Protein AF-A0A497K6N7-F1 (afdb_monomer_lite)

Radius of gyration: 18.43 Å; chains: 1; bounding box: 53×20×53 Å

Foldseek 3Di:
DPDPPVCPCVLVCVLVVLVVVLVVLQVVCCVPVVDRDDPVCCPPPPDSNVVNVVSVVVNVVSVVVVVVVVVVVVVVVVVVD

Structure (mmCIF, N/CA/C/O backbone):
data_AF-A0A497K6N7-F1
#
_entry.id   AF-A0A497K6N7-F1
#
loop_
_atom_site.group_PDB
_atom_site.id
_atom_site.type_symbol
_atom_site.label_atom_id
_atom_site.label_alt_id
_atom_site.label_comp_id
_atom_site.label_asym_id
_atom_site.label_entity_id
_atom_site.label_seq_id
_atom_site.pdbx_PDB_ins_code
_atom_site.Cartn_x
_atom_site.Cartn_y
_atom_site.Cartn_z
_atom_site.occupancy
_atom_site.B_iso_or_equiv
_atom_site.auth_seq_id
_atom_site.auth_comp_id
_atom_site.auth_asym_id
_atom_site.auth_atom_id
_atom_site.pdbx_PDB_model_num
ATOM 1 N N . MET A 1 1 ? -38.939 11.118 3.882 1.00 42.84 1 MET A N 1
ATOM 2 C CA . MET A 1 1 ? -37.952 10.549 2.938 1.00 42.84 1 MET A CA 1
ATOM 3 C C . MET A 1 1 ? -36.773 10.040 3.749 1.00 42.84 1 MET A C 1
ATOM 5 O O . MET A 1 1 ? -36.133 10.844 4.412 1.00 42.84 1 MET A O 1
ATOM 9 N N . ASN A 1 2 ? -36.534 8.727 3.776 1.00 57.41 2 ASN A N 1
ATOM 10 C CA . ASN A 1 2 ? -35.337 8.171 4.413 1.00 57.41 2 ASN A CA 1
ATOM 11 C C . ASN A 1 2 ? -34.128 8.603 3.571 1.00 57.41 2 ASN A C 1
ATOM 13 O O . ASN A 1 2 ? -34.006 8.182 2.422 1.00 57.41 2 ASN A O 1
ATOM 17 N N . GLY A 1 3 ? -33.289 9.494 4.101 1.00 64.56 3 GLY A N 1
ATOM 18 C CA . GLY A 1 3 ? -32.068 9.919 3.424 1.00 64.56 3 GLY A CA 1
ATOM 19 C C . GLY A 1 3 ? -31.142 8.719 3.255 1.00 64.56 3 GLY A C 1
ATOM 20 O O . GLY A 1 3 ? -30.805 8.051 4.231 1.00 64.56 3 GLY A O 1
ATOM 21 N N . TYR A 1 4 ? -30.751 8.412 2.020 1.00 71.19 4 TYR A N 1
ATOM 22 C CA . TYR A 1 4 ? -29.656 7.478 1.792 1.00 71.19 4 TYR A CA 1
ATOM 23 C C . TYR A 1 4 ? -28.406 8.063 2.458 1.00 71.19 4 TYR A C 1
ATOM 25 O O . TYR A 1 4 ? -27.933 9.121 2.059 1.00 71.19 4 TYR A O 1
ATOM 33 N N . GLU A 1 5 ? -27.881 7.386 3.479 1.00 72.56 5 GLU A N 1
ATOM 34 C CA . GLU A 1 5 ? -26.606 7.726 4.116 1.00 72.56 5 GLU A CA 1
ATOM 35 C C . GLU A 1 5 ? -25.493 6.853 3.503 1.00 72.56 5 GLU A C 1
ATOM 37 O O . GLU A 1 5 ? -25.156 5.798 4.057 1.00 72.56 5 GLU A O 1
ATOM 42 N N . PRO A 1 6 ? -24.895 7.235 2.355 1.00 67.19 6 PRO A N 1
ATOM 43 C CA . PRO A 1 6 ? -23.911 6.402 1.653 1.00 67.19 6 PRO A CA 1
ATOM 44 C C . PRO A 1 6 ? -22.6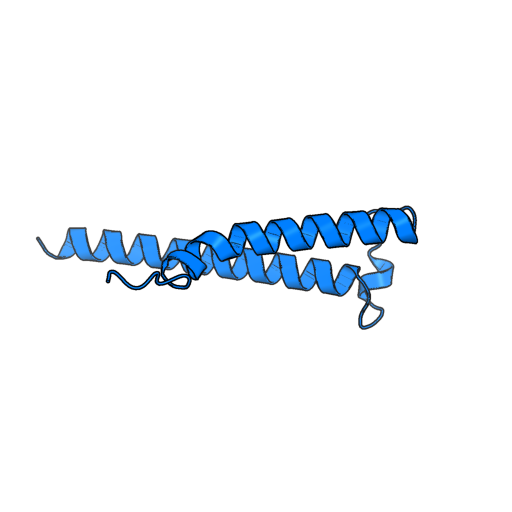69 6.104 2.507 1.00 67.19 6 PRO A C 1
ATOM 46 O O . PRO A 1 6 ? -22.000 5.085 2.329 1.00 67.19 6 PRO A O 1
ATOM 49 N N . LEU A 1 7 ? -22.384 6.963 3.488 1.00 71.31 7 LEU A N 1
ATOM 50 C CA . LEU A 1 7 ? -21.209 6.875 4.349 1.00 71.31 7 LEU A CA 1
ATOM 51 C C . LEU A 1 7 ? -21.378 5.913 5.533 1.00 71.31 7 LEU A C 1
ATOM 53 O O . LEU A 1 7 ? -20.378 5.504 6.127 1.00 71.31 7 LEU A O 1
ATOM 57 N N . LYS A 1 8 ? -22.606 5.479 5.854 1.00 69.69 8 LYS A N 1
ATOM 58 C CA . LYS A 1 8 ? -22.892 4.649 7.041 1.00 69.69 8 LYS A CA 1
ATOM 59 C C . LYS A 1 8 ? -22.120 3.326 7.051 1.00 69.69 8 LYS A C 1
ATOM 61 O O . LYS A 1 8 ? -21.738 2.829 8.105 1.00 69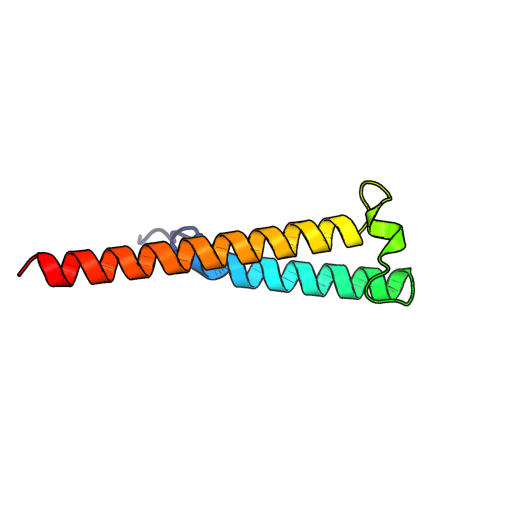.69 8 LYS A O 1
ATOM 66 N N . ASN A 1 9 ? -21.822 2.791 5.866 1.00 75.19 9 ASN A N 1
ATOM 67 C CA . ASN A 1 9 ? -21.097 1.531 5.684 1.00 75.19 9 ASN A CA 1
ATOM 68 C C . ASN A 1 9 ? -19.683 1.707 5.105 1.00 75.19 9 ASN A C 1
ATOM 70 O O . ASN A 1 9 ? -19.042 0.716 4.748 1.00 75.19 9 ASN A O 1
ATOM 74 N N . PHE A 1 10 ? -19.173 2.939 5.016 1.00 77.56 10 PHE A N 1
ATOM 75 C CA . PHE A 1 10 ? -17.896 3.231 4.355 1.00 77.56 10 PHE A CA 1
ATOM 76 C C . PHE A 1 10 ? -16.723 2.474 4.994 1.00 77.56 10 PHE A C 1
ATOM 78 O O . PHE A 1 10 ? -15.944 1.825 4.301 1.00 77.56 10 PHE A O 1
ATOM 85 N N . LYS A 1 11 ? -16.670 2.431 6.332 1.00 76.75 11 LYS A N 1
ATOM 86 C CA . LYS A 1 11 ? -15.620 1.724 7.091 1.00 76.75 11 LYS A CA 1
ATOM 87 C C . LYS A 1 11 ? -15.556 0.223 6.796 1.00 76.75 11 LYS A C 1
ATOM 89 O O . LYS A 1 11 ? -14.478 -0.353 6.856 1.00 76.75 11 LYS A O 1
ATOM 94 N N . ARG A 1 12 ? -16.697 -0.403 6.486 1.00 79.06 12 ARG A N 1
ATOM 95 C CA . ARG A 1 12 ? -16.793 -1.836 6.165 1.00 79.06 12 ARG A CA 1
ATOM 96 C C . ARG A 1 12 ? -16.433 -2.127 4.704 1.00 79.06 12 ARG A C 1
ATOM 98 O O . ARG A 1 12 ? -15.985 -3.225 4.403 1.00 79.06 12 ARG A O 1
ATOM 105 N N . ARG A 1 13 ? -16.610 -1.147 3.812 1.00 84.19 13 ARG A N 1
ATOM 106 C CA . ARG A 1 13 ? -16.277 -1.242 2.380 1.00 84.19 13 ARG A CA 1
ATOM 107 C C . ARG A 1 13 ? -14.823 -0.869 2.080 1.00 84.19 13 ARG A C 1
ATOM 109 O O . ARG A 1 13 ? -14.276 -1.354 1.099 1.00 84.19 13 ARG A O 1
ATOM 116 N N . LEU A 1 14 ? -14.195 -0.057 2.933 1.00 85.69 14 LEU A N 1
ATOM 117 C CA . LEU A 1 14 ? -12.799 0.370 2.815 1.00 85.69 14 LEU A CA 1
ATOM 118 C C . LEU A 1 14 ? -11.800 -0.766 2.493 1.00 85.69 14 LEU A C 1
ATOM 120 O O . LEU A 1 14 ? -11.039 -0.595 1.546 1.00 85.69 14 LEU A O 1
ATOM 124 N N . PRO A 1 15 ? -11.788 -1.925 3.190 1.00 84.75 15 PRO A N 1
ATOM 125 C CA . PRO A 1 15 ? -10.832 -2.992 2.878 1.00 84.75 15 PRO A CA 1
ATOM 126 C C . PRO A 1 15 ? -11.031 -3.584 1.479 1.00 84.75 15 PRO A C 1
ATOM 128 O O . PRO A 1 15 ? -10.053 -3.920 0.824 1.00 84.75 15 PRO A O 1
ATOM 131 N N . VAL A 1 16 ? -12.276 -3.667 0.995 1.00 88.44 16 VAL A N 1
ATOM 132 C CA . VAL A 1 16 ? -12.577 -4.168 -0.357 1.00 88.44 16 VAL A CA 1
ATOM 133 C C . VAL A 1 16 ? -11.993 -3.228 -1.409 1.00 88.44 16 VAL A C 1
ATOM 135 O O . VAL A 1 16 ? -11.342 -3.682 -2.343 1.00 88.44 16 VAL A O 1
ATOM 138 N N . TRP A 1 17 ? -12.166 -1.918 -1.220 1.00 89.31 17 TRP A N 1
ATOM 139 C CA . TRP A 1 17 ? -11.582 -0.909 -2.104 1.00 89.31 17 TRP A CA 1
ATOM 140 C C . TRP A 1 17 ? -10.053 -0.903 -2.058 1.00 89.31 17 TRP A C 1
ATOM 142 O O . TRP A 1 17 ? -9.426 -0.818 -3.106 1.00 89.31 17 TRP A O 1
ATOM 152 N N . LEU A 1 18 ? -9.450 -1.037 -0.872 1.00 88.38 18 LEU A N 1
ATOM 153 C CA . LEU A 1 18 ? -7.992 -1.096 -0.730 1.00 88.38 18 LEU A CA 1
ATOM 154 C C . LEU A 1 18 ? -7.398 -2.321 -1.434 1.00 88.38 18 LEU A C 1
ATOM 156 O O . LEU A 1 18 ? -6.424 -2.183 -2.164 1.00 88.38 18 LEU A O 1
ATOM 160 N N . ILE A 1 19 ? -7.999 -3.500 -1.261 1.00 89.50 19 ILE A N 1
ATOM 161 C CA . ILE A 1 19 ? -7.560 -4.721 -1.951 1.00 89.50 19 ILE A CA 1
ATOM 162 C C . ILE A 1 19 ? -7.745 -4.573 -3.465 1.00 89.50 19 ILE A C 1
ATOM 164 O O . ILE A 1 19 ? -6.838 -4.905 -4.222 1.00 89.50 19 ILE A O 1
ATOM 168 N N . GLY A 1 20 ? -8.883 -4.032 -3.910 1.00 92.75 20 GLY A N 1
ATOM 169 C CA . GLY A 1 20 ? -9.134 -3.770 -5.327 1.00 92.75 20 GLY A CA 1
ATOM 170 C C . GLY A 1 20 ? -8.103 -2.825 -5.944 1.00 92.75 20 GLY A C 1
ATOM 171 O O . GLY A 1 20 ? -7.597 -3.107 -7.026 1.00 92.75 20 GLY A O 1
ATOM 172 N N . LEU A 1 21 ? -7.737 -1.750 -5.238 1.00 90.75 21 LEU A N 1
ATOM 173 C CA . LEU A 1 21 ? -6.681 -0.832 -5.671 1.00 90.75 21 LEU A CA 1
ATOM 174 C C . LEU A 1 21 ? -5.324 -1.532 -5.777 1.00 90.75 21 LEU A C 1
ATOM 176 O O . LEU A 1 21 ? -4.656 -1.355 -6.784 1.00 90.75 21 LEU A O 1
ATOM 180 N N . ILE A 1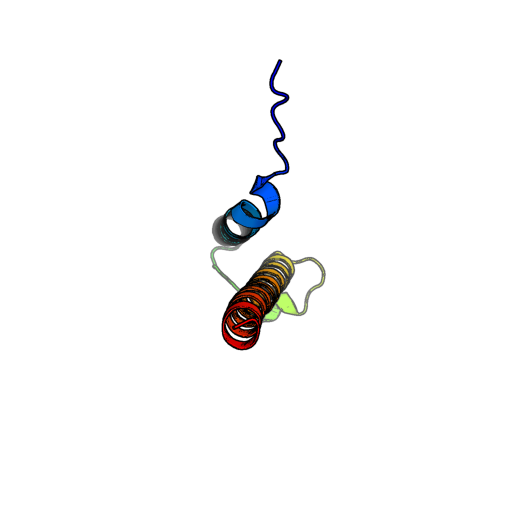 22 ? -4.949 -2.370 -4.804 1.00 90.38 22 ILE A N 1
ATOM 181 C CA . ILE A 1 22 ? -3.697 -3.146 -4.869 1.00 90.38 22 ILE A CA 1
ATOM 182 C C . ILE A 1 22 ? -3.672 -4.026 -6.123 1.00 90.38 22 ILE A C 1
ATOM 184 O O . ILE A 1 22 ? -2.685 -4.023 -6.851 1.00 90.38 22 ILE A O 1
ATOM 188 N N . VAL A 1 23 ? -4.759 -4.755 -6.393 1.00 91.81 23 VAL A N 1
ATOM 189 C CA . VAL A 1 23 ? -4.855 -5.636 -7.567 1.00 91.81 23 VAL A CA 1
ATOM 190 C C . VAL A 1 23 ? -4.782 -4.837 -8.866 1.00 91.81 23 VAL A C 1
ATOM 192 O O . VAL A 1 23 ? -4.056 -5.227 -9.773 1.00 91.81 23 VAL A O 1
ATOM 195 N N . LEU A 1 24 ? -5.491 -3.709 -8.958 1.00 92.50 24 LEU A N 1
ATOM 196 C CA . LEU A 1 24 ? -5.454 -2.848 -10.141 1.00 92.50 24 LEU A CA 1
ATOM 197 C C . LEU A 1 24 ? -4.056 -2.279 -10.388 1.00 92.50 24 LEU A C 1
ATOM 199 O O . LEU A 1 24 ? -3.586 -2.328 -11.518 1.00 92.50 24 LEU A O 1
ATOM 203 N N . THR A 1 25 ? -3.381 -1.791 -9.345 1.00 89.56 25 THR A N 1
ATOM 204 C CA . THR A 1 25 ? -2.009 -1.277 -9.456 1.00 89.56 25 THR A CA 1
ATOM 205 C C . THR A 1 25 ? -1.029 -2.376 -9.862 1.00 89.56 25 THR A C 1
ATOM 207 O O . THR A 1 25 ? -0.165 -2.133 -10.692 1.00 89.56 25 THR A O 1
ATOM 210 N N . LEU A 1 26 ? -1.192 -3.597 -9.345 1.00 89.00 26 LEU A N 1
ATOM 211 C CA . LEU A 1 26 ? -0.379 -4.750 -9.742 1.00 89.00 26 LEU A CA 1
ATOM 212 C C . LEU A 1 26 ? -0.590 -5.148 -11.207 1.00 89.00 26 LEU A C 1
ATOM 214 O O . LEU A 1 26 ? 0.371 -5.473 -11.894 1.00 89.00 26 LEU A O 1
ATOM 218 N N . ILE A 1 27 ? -1.837 -5.138 -11.685 1.00 92.56 27 ILE A N 1
ATOM 219 C CA . ILE A 1 27 ? -2.147 -5.437 -13.090 1.00 92.56 27 ILE A CA 1
ATOM 220 C C . ILE A 1 27 ? -1.559 -4.361 -14.002 1.00 92.56 27 ILE A C 1
ATOM 222 O O . ILE A 1 27 ? -0.970 -4.690 -15.025 1.00 92.56 27 ILE A O 1
ATOM 226 N N . ASP A 1 28 ? -1.716 -3.090 -13.639 1.00 89.62 28 ASP A N 1
ATOM 227 C CA . ASP A 1 28 ? -1.175 -1.964 -14.399 1.00 89.62 28 ASP A CA 1
ATOM 228 C C . ASP A 1 28 ? 0.358 -2.043 -14.509 1.00 89.62 28 ASP A C 1
ATOM 230 O O . ASP A 1 28 ? 0.902 -1.917 -15.605 1.00 89.62 28 ASP A O 1
ATOM 234 N N . GLU A 1 29 ? 1.039 -2.370 -13.408 1.00 88.56 29 GLU A N 1
ATOM 235 C CA . GLU A 1 29 ? 2.488 -2.602 -13.382 1.00 88.56 29 GLU A CA 1
ATOM 236 C C . GLU A 1 29 ? 2.896 -3.800 -14.251 1.00 88.56 29 GLU A C 1
ATOM 238 O O . GLU A 1 29 ? 3.801 -3.701 -15.079 1.00 88.56 29 GLU A O 1
ATOM 243 N N . TYR A 1 30 ? 2.166 -4.914 -14.148 1.00 90.75 30 TYR A N 1
ATOM 244 C CA . TYR A 1 30 ? 2.421 -6.102 -14.959 1.00 90.75 30 TYR A CA 1
ATOM 245 C C . TYR A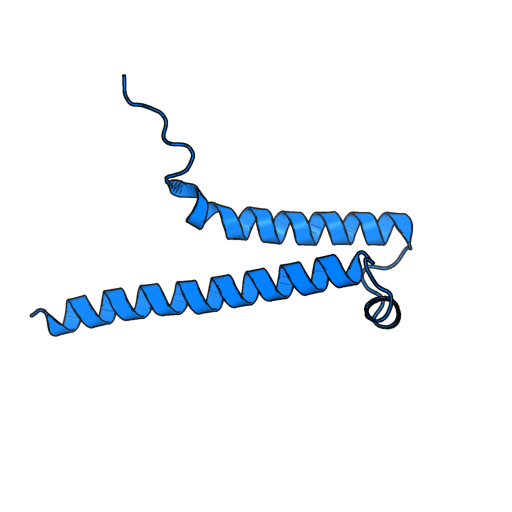 1 30 ? 2.268 -5.830 -16.460 1.00 90.75 30 TYR A C 1
ATOM 247 O O . TYR A 1 30 ? 3.059 -6.328 -17.260 1.00 90.75 30 TYR A O 1
ATOM 255 N N . VAL A 1 31 ? 1.279 -5.025 -16.854 1.00 93.19 31 VAL A N 1
ATOM 256 C CA . VAL A 1 31 ? 1.054 -4.649 -18.257 1.00 93.19 31 VAL A CA 1
ATOM 257 C C . VAL A 1 31 ? 2.125 -3.675 -18.761 1.00 93.19 31 VAL A C 1
ATOM 259 O O . VAL A 1 31 ? 2.523 -3.771 -19.921 1.00 93.19 31 VAL A O 1
ATOM 262 N N . LYS A 1 32 ? 2.600 -2.749 -17.918 1.00 86.56 32 LYS A N 1
ATOM 263 C CA . LYS A 1 32 ? 3.603 -1.736 -18.288 1.00 86.56 32 LYS A CA 1
ATOM 264 C C . LYS A 1 32 ? 5.026 -2.282 -18.325 1.00 86.56 32 LYS A C 1
ATOM 266 O O . LYS A 1 32 ? 5.746 -2.028 -19.287 1.00 86.56 32 LYS A O 1
ATOM 271 N N . GLU A 1 33 ? 5.433 -2.996 -17.282 1.00 87.00 33 GLU A N 1
ATOM 272 C CA . GLU A 1 33 ? 6.833 -3.378 -17.057 1.00 87.00 33 GLU A CA 1
ATOM 273 C C . GLU A 1 33 ? 7.084 -4.882 -17.269 1.00 87.00 33 GLU A C 1
ATOM 275 O O . GLU A 1 33 ? 8.229 -5.319 -17.392 1.00 87.00 33 GLU A O 1
ATOM 280 N N . GLY A 1 34 ? 6.020 -5.688 -17.378 1.00 88.44 34 GLY A N 1
ATOM 281 C CA . GLY A 1 34 ? 6.098 -7.131 -17.638 1.00 88.44 34 GLY A CA 1
ATOM 282 C C . GLY A 1 34 ? 6.355 -7.984 -16.393 1.00 88.44 34 GLY A C 1
ATOM 283 O O . GLY A 1 34 ? 6.480 -9.207 -16.495 1.00 88.44 34 GLY A O 1
ATOM 284 N N . TYR A 1 35 ? 6.425 -7.370 -15.211 1.00 87.56 35 TYR A N 1
ATOM 285 C CA . TYR A 1 35 ? 6.588 -8.050 -13.929 1.00 87.56 35 TYR A CA 1
ATOM 286 C C . TYR A 1 35 ? 5.625 -7.503 -12.878 1.00 87.56 35 TYR A C 1
ATOM 288 O O . TYR A 1 35 ? 5.145 -6.384 -12.962 1.00 87.56 35 TYR A O 1
ATOM 296 N N . TRP A 1 36 ? 5.333 -8.322 -11.869 1.00 82.12 36 TRP A N 1
ATOM 297 C CA . TRP A 1 36 ? 4.363 -7.972 -10.829 1.00 82.12 36 TRP A CA 1
ATOM 298 C C . TRP A 1 36 ? 4.927 -7.052 -9.745 1.00 82.12 36 TRP A C 1
ATOM 300 O O . TRP A 1 36 ? 4.187 -6.274 -9.155 1.00 82.12 36 TRP A O 1
ATOM 310 N N . PHE A 1 37 ? 6.212 -7.189 -9.419 1.00 84.81 37 PHE A N 1
ATOM 311 C CA . PHE A 1 37 ? 6.866 -6.384 -8.394 1.00 84.81 37 PHE A CA 1
ATOM 312 C C . PHE A 1 37 ? 8.380 -6.514 -8.521 1.00 84.81 37 PHE A C 1
ATOM 314 O O . PHE A 1 37 ? 8.890 -7.642 -8.526 1.00 84.81 37 PHE A O 1
ATOM 321 N N . LYS A 1 38 ? 9.109 -5.395 -8.555 1.00 86.38 38 LYS A N 1
ATOM 322 C CA . LYS A 1 38 ? 10.570 -5.411 -8.568 1.00 86.38 38 LYS A CA 1
ATOM 323 C C . LYS A 1 38 ? 11.147 -4.674 -7.354 1.00 86.38 38 LYS A C 1
ATOM 325 O O . LYS A 1 38 ? 11.074 -3.453 -7.255 1.00 86.38 38 LYS A O 1
ATOM 330 N N . PRO A 1 39 ? 11.791 -5.394 -6.412 1.00 81.38 39 PRO A N 1
ATOM 331 C CA . PRO A 1 39 ? 12.282 -4.803 -5.164 1.00 81.38 39 PRO A CA 1
ATOM 332 C C . PRO A 1 39 ? 13.279 -3.653 -5.346 1.00 81.38 39 PRO A C 1
ATOM 334 O O . PRO A 1 39 ? 13.373 -2.783 -4.484 1.00 81.38 39 PRO A O 1
ATOM 337 N N . SER A 1 40 ? 14.027 -3.632 -6.454 1.00 84.50 40 SER A N 1
ATOM 338 C CA . SER A 1 40 ? 14.963 -2.543 -6.753 1.00 84.50 40 SER A CA 1
ATOM 339 C C . SER A 1 40 ? 14.270 -1.211 -7.048 1.00 84.50 40 SER A C 1
ATOM 341 O O . SER A 1 40 ? 14.880 -0.163 -6.847 1.00 84.50 40 SER A O 1
ATOM 343 N N . ASP A 1 41 ? 13.014 -1.232 -7.497 1.00 81.62 41 ASP A N 1
ATOM 344 C CA . ASP A 1 41 ? 12.253 -0.029 -7.855 1.00 81.62 41 ASP A CA 1
ATOM 345 C C . ASP A 1 41 ? 11.515 0.588 -6.657 1.00 81.62 41 ASP A C 1
ATOM 347 O O . ASP A 1 41 ? 11.091 1.740 -6.715 1.00 81.62 41 ASP A O 1
ATOM 351 N N . VAL A 1 42 ? 11.503 -0.096 -5.507 1.00 82.44 42 VAL A N 1
ATOM 352 C CA . VAL A 1 42 ? 11.050 0.454 -4.212 1.00 82.44 42 VAL A CA 1
ATOM 353 C C . VAL A 1 42 ? 11.940 1.616 -3.747 1.00 82.44 42 VAL A C 1
ATOM 355 O O . VAL A 1 42 ? 11.496 2.522 -3.049 1.00 82.44 42 VAL A O 1
ATOM 358 N N . LEU A 1 43 ? 13.219 1.623 -4.133 1.00 82.56 43 LEU A N 1
ATOM 359 C CA . LEU A 1 43 ? 14.147 2.700 -3.771 1.00 82.56 43 LEU A CA 1
ATOM 360 C C . LEU A 1 43 ? 13.984 3.946 -4.652 1.00 82.56 43 LEU A C 1
ATOM 362 O O . LEU A 1 43 ? 14.534 5.001 -4.329 1.00 82.56 43 LEU A O 1
ATOM 366 N N . LYS A 1 44 ? 13.236 3.845 -5.756 1.00 82.19 44 LYS A N 1
ATOM 367 C CA . LYS A 1 44 ? 12.919 4.986 -6.615 1.00 82.19 44 LYS A CA 1
ATOM 368 C C . LYS A 1 44 ? 11.653 5.662 -6.091 1.00 82.19 44 LYS A C 1
ATOM 370 O O . LYS A 1 44 ? 10.671 4.976 -5.826 1.00 82.19 44 LYS A O 1
ATOM 375 N N . PRO A 1 45 ? 11.629 6.991 -5.929 1.00 77.50 45 PRO A N 1
ATOM 376 C CA . PRO A 1 45 ? 10.445 7.682 -5.433 1.00 77.50 45 PRO A CA 1
ATOM 377 C C . PRO A 1 45 ? 9.275 7.577 -6.425 1.00 77.50 45 PRO A C 1
ATOM 379 O O . PRO A 1 45 ? 9.478 7.632 -7.633 1.00 77.50 45 PRO A O 1
ATOM 382 N N . LEU A 1 46 ? 8.047 7.480 -5.895 1.00 77.50 46 LEU A N 1
ATOM 383 C CA . LEU A 1 46 ? 6.778 7.529 -6.650 1.00 77.50 46 LEU A CA 1
ATOM 384 C C . LEU A 1 46 ? 6.556 6.422 -7.706 1.00 77.50 46 LEU A C 1
ATOM 386 O O . LEU A 1 46 ? 5.722 6.588 -8.592 1.00 77.50 46 LEU A O 1
ATOM 390 N N . THR A 1 47 ? 7.240 5.284 -7.598 1.00 85.94 47 THR A N 1
ATOM 391 C CA . THR A 1 47 ? 6.946 4.084 -8.398 1.00 85.94 47 THR A CA 1
ATOM 392 C C . THR A 1 47 ? 5.664 3.374 -7.953 1.00 85.94 47 THR A C 1
ATOM 394 O O . THR A 1 47 ? 5.178 3.574 -6.830 1.00 85.94 47 THR A O 1
ATOM 397 N N . HIS A 1 48 ? 5.105 2.525 -8.821 1.00 84.00 48 HIS A N 1
ATOM 398 C CA . HIS A 1 48 ? 3.925 1.725 -8.485 1.00 84.00 48 HIS A CA 1
ATOM 399 C C . HIS A 1 48 ? 4.226 0.756 -7.332 1.00 84.00 48 HIS A C 1
ATOM 401 O O . HIS A 1 48 ? 3.345 0.522 -6.501 1.00 84.00 48 HIS A O 1
ATOM 407 N N . GLU A 1 49 ? 5.471 0.291 -7.170 1.00 86.25 49 GLU A N 1
ATOM 408 C CA . GLU A 1 49 ? 5.879 -0.505 -6.009 1.00 86.25 49 GLU A CA 1
ATOM 409 C C . GLU A 1 49 ? 5.701 0.243 -4.688 1.00 86.25 49 GLU A C 1
ATOM 411 O O . GLU A 1 49 ? 5.209 -0.340 -3.720 1.00 86.25 49 GLU A O 1
ATOM 416 N N . ASN A 1 50 ? 6.021 1.538 -4.636 1.00 86.94 50 ASN A N 1
ATOM 4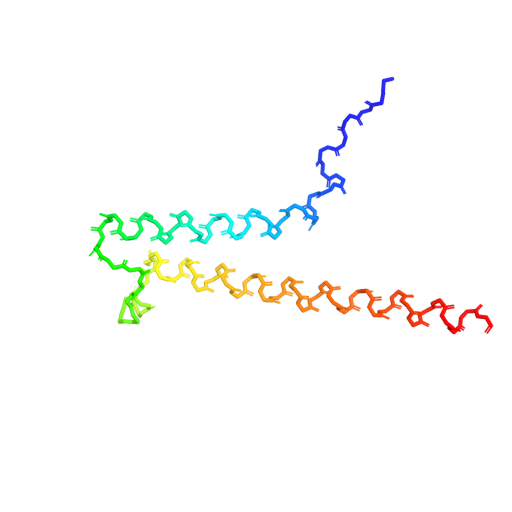17 C CA . ASN A 1 50 ? 5.793 2.337 -3.431 1.00 86.94 50 ASN A CA 1
ATOM 418 C C . ASN A 1 50 ? 4.305 2.461 -3.111 1.00 86.94 50 ASN A C 1
ATOM 420 O O . ASN A 1 50 ? 3.913 2.366 -1.946 1.00 86.94 50 ASN A O 1
ATOM 424 N N . ILE A 1 51 ? 3.469 2.639 -4.138 1.00 87.38 51 ILE A N 1
ATOM 425 C CA . ILE A 1 51 ? 2.011 2.703 -3.984 1.00 87.38 51 ILE A CA 1
ATOM 426 C C . ILE A 1 51 ? 1.496 1.373 -3.423 1.00 87.38 51 ILE A C 1
ATOM 428 O O . ILE A 1 51 ? 0.751 1.371 -2.441 1.00 87.38 51 ILE A O 1
ATOM 432 N N . ILE A 1 52 ? 1.941 0.245 -3.980 1.00 88.38 52 ILE A N 1
ATOM 433 C CA . ILE A 1 52 ? 1.575 -1.099 -3.518 1.00 88.38 52 ILE A CA 1
ATOM 434 C C . ILE A 1 52 ? 1.998 -1.302 -2.057 1.00 88.38 52 ILE A C 1
ATOM 436 O O . ILE A 1 52 ? 1.178 -1.720 -1.237 1.00 88.38 52 ILE A O 1
ATOM 440 N N . VAL A 1 53 ? 3.237 -0.956 -1.696 1.00 88.69 53 VAL A N 1
ATOM 441 C CA . VAL A 1 53 ? 3.748 -1.086 -0.319 1.00 88.69 53 VAL A CA 1
ATOM 442 C C . VAL A 1 53 ? 2.929 -0.239 0.659 1.00 88.69 53 VAL A C 1
ATOM 444 O O . VAL A 1 53 ? 2.510 -0.741 1.706 1.00 88.69 53 VAL A O 1
ATOM 447 N N . ILE A 1 54 ? 2.636 1.019 0.320 1.00 90.00 54 ILE A N 1
ATOM 448 C CA . ILE A 1 54 ? 1.813 1.911 1.152 1.00 90.00 54 ILE A CA 1
ATOM 449 C C . ILE A 1 54 ? 0.402 1.339 1.331 1.00 90.00 54 ILE A C 1
ATOM 451 O O . ILE A 1 54 ? -0.117 1.318 2.452 1.00 90.00 54 ILE A O 1
ATOM 455 N N . LEU A 1 55 ? -0.216 0.840 0.257 1.00 88.44 55 LEU A N 1
ATOM 456 C CA . LEU A 1 55 ? -1.546 0.234 0.313 1.00 88.44 55 LEU A CA 1
ATOM 457 C C . LEU A 1 55 ? -1.559 -1.027 1.188 1.00 88.44 55 LEU A C 1
ATOM 459 O O . LEU A 1 55 ? -2.467 -1.191 2.007 1.00 88.44 55 LEU A O 1
ATOM 463 N N . ILE A 1 56 ? -0.540 -1.884 1.085 1.00 88.44 56 ILE A N 1
ATOM 464 C CA . ILE A 1 56 ? -0.391 -3.074 1.937 1.00 88.44 56 ILE A CA 1
ATOM 465 C C . ILE A 1 56 ? -0.276 -2.669 3.411 1.00 88.44 56 ILE A C 1
ATOM 467 O O . ILE A 1 56 ? -0.994 -3.208 4.259 1.00 88.44 56 ILE A O 1
ATOM 471 N N . ILE A 1 57 ? 0.570 -1.685 3.730 1.00 91.75 57 ILE A N 1
ATOM 472 C CA . ILE A 1 57 ? 0.721 -1.174 5.100 1.00 91.75 57 ILE A CA 1
ATOM 473 C C . ILE A 1 57 ? -0.617 -0.628 5.618 1.00 91.75 57 ILE A C 1
ATOM 475 O O . ILE A 1 57 ? -1.014 -0.938 6.746 1.00 91.75 57 ILE A O 1
ATOM 479 N N . ALA A 1 58 ? -1.353 0.126 4.799 1.00 89.38 58 ALA A N 1
ATOM 480 C CA . ALA A 1 58 ? -2.662 0.659 5.166 1.00 89.38 58 ALA A CA 1
ATOM 481 C C . ALA A 1 58 ? -3.675 -0.455 5.495 1.00 89.38 58 ALA A C 1
ATOM 483 O O . ALA A 1 58 ? -4.394 -0.357 6.497 1.00 89.38 58 ALA A O 1
ATOM 484 N N . VAL A 1 59 ? -3.696 -1.541 4.713 1.00 88.94 59 VAL A N 1
ATOM 485 C CA . VAL A 1 59 ? -4.541 -2.720 4.973 1.00 88.94 59 VAL A CA 1
ATOM 486 C C . VAL A 1 59 ? -4.158 -3.397 6.291 1.00 88.94 59 VAL A C 1
ATOM 488 O O . VAL A 1 59 ? -5.042 -3.705 7.097 1.00 88.94 59 VAL A O 1
ATOM 491 N N . ILE A 1 60 ? -2.862 -3.580 6.561 1.00 90.00 60 ILE A N 1
ATOM 492 C CA . ILE A 1 60 ? -2.372 -4.184 7.811 1.00 90.00 60 ILE A CA 1
ATOM 493 C C . ILE A 1 60 ? -2.791 -3.338 9.019 1.00 90.00 60 ILE A C 1
ATOM 495 O O . ILE A 1 60 ? -3.356 -3.867 9.982 1.00 90.00 60 ILE A O 1
ATOM 499 N N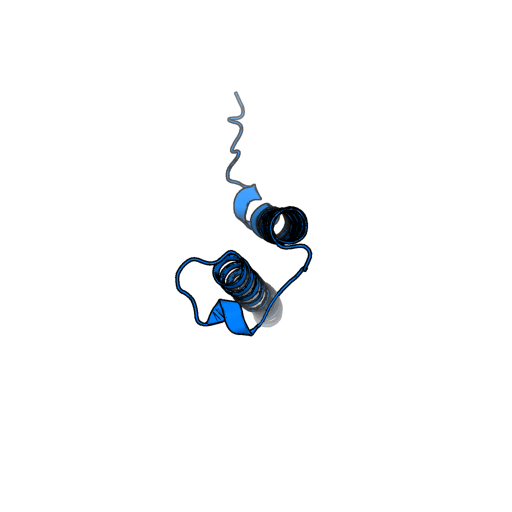 . ILE A 1 61 ? -2.573 -2.020 8.969 1.00 89.44 61 ILE A N 1
ATOM 500 C CA . ILE A 1 61 ? -2.961 -1.097 10.046 1.00 89.44 61 ILE A CA 1
ATOM 501 C C . ILE A 1 61 ? -4.472 -1.162 10.285 1.00 89.44 61 ILE A C 1
ATOM 503 O O . ILE A 1 61 ? -4.912 -1.249 11.439 1.00 89.44 61 ILE A O 1
ATOM 507 N N . TRP A 1 62 ? -5.272 -1.156 9.215 1.00 86.94 62 TRP A N 1
ATOM 508 C CA . TRP A 1 62 ? -6.724 -1.276 9.313 1.00 86.94 62 TRP A CA 1
ATOM 509 C C . TRP A 1 62 ? -7.128 -2.591 9.982 1.00 86.94 62 TRP A C 1
ATOM 511 O O . TRP A 1 62 ? -7.908 -2.570 10.936 1.00 86.94 62 TRP A O 1
ATOM 521 N N . PHE A 1 63 ? -6.550 -3.719 9.563 1.00 86.06 63 PHE A N 1
ATOM 522 C CA . PHE A 1 63 ? -6.861 -5.041 10.109 1.00 86.06 63 PHE A CA 1
ATOM 523 C C . PHE A 1 63 ? -6.510 -5.154 11.599 1.00 86.06 63 PHE A C 1
ATOM 525 O O . PHE A 1 63 ? -7.324 -5.615 12.407 1.00 86.06 63 PHE A O 1
ATOM 532 N N . VAL A 1 64 ? -5.328 -4.669 11.995 1.00 87.25 64 VAL A N 1
ATOM 533 C CA . VAL A 1 64 ? -4.890 -4.646 13.401 1.00 87.25 64 VAL A CA 1
ATOM 534 C C . VAL A 1 64 ? -5.816 -3.768 14.245 1.00 87.25 64 VAL A C 1
ATOM 536 O O . VAL A 1 64 ? -6.240 -4.172 15.333 1.00 87.25 64 VAL A O 1
ATOM 539 N N . ARG A 1 65 ? -6.170 -2.574 13.756 1.00 82.56 65 ARG A N 1
ATOM 540 C CA . ARG A 1 65 ? -7.054 -1.643 14.475 1.00 82.56 65 ARG A CA 1
ATOM 541 C C . ARG A 1 65 ? -8.485 -2.174 14.570 1.00 82.56 65 ARG A C 1
ATOM 543 O O . ARG A 1 65 ? -9.102 -2.054 15.628 1.00 82.56 65 ARG A O 1
ATOM 550 N N . PHE A 1 66 ? -8.983 -2.810 13.513 1.00 79.50 66 PHE A N 1
ATOM 551 C CA . PHE A 1 66 ? -10.298 -3.446 13.487 1.00 79.50 66 PHE A CA 1
ATOM 552 C C . PHE A 1 66 ? -10.386 -4.582 14.515 1.00 79.50 66 PHE A C 1
ATOM 554 O O . PHE A 1 66 ? -11.278 -4.562 15.365 1.00 79.50 66 PHE A O 1
ATOM 561 N N . ARG A 1 67 ? -9.401 -5.496 14.544 1.00 75.12 67 ARG A N 1
ATOM 562 C CA . ARG A 1 67 ? -9.324 -6.577 15.551 1.00 75.12 67 ARG A CA 1
ATOM 563 C C . ARG A 1 67 ? -9.320 -6.058 16.989 1.00 75.12 67 ARG A C 1
ATOM 565 O O . ARG A 1 67 ? -9.944 -6.668 17.858 1.00 75.12 67 ARG A O 1
ATOM 572 N N . ARG A 1 68 ? -8.633 -4.942 17.260 1.00 73.88 68 ARG A N 1
ATOM 573 C CA . ARG A 1 68 ? -8.589 -4.331 18.602 1.00 73.88 68 ARG A CA 1
ATOM 574 C C . ARG A 1 68 ? -9.952 -3.807 19.054 1.00 73.88 68 ARG A C 1
ATOM 576 O O . ARG A 1 68 ? -10.307 -4.000 20.215 1.00 73.88 68 ARG A O 1
ATOM 583 N N . ASN A 1 69 ? -10.720 -3.190 18.157 1.00 71.50 69 ASN A N 1
ATOM 584 C CA . ASN A 1 69 ? -12.056 -2.695 18.491 1.00 71.50 69 ASN A CA 1
ATOM 585 C C . ASN A 1 69 ? -13.016 -3.835 18.845 1.00 71.50 69 ASN A C 1
ATOM 587 O O . ASN A 1 69 ? -13.713 -3.735 19.851 1.00 71.50 69 ASN A O 1
ATOM 591 N N . THR A 1 70 ? -13.008 -4.937 18.093 1.00 68.19 70 THR A N 1
ATOM 592 C CA . THR A 1 70 ? -13.879 -6.089 18.384 1.00 68.19 70 THR A CA 1
ATOM 593 C C . THR A 1 70 ? -13.566 -6.707 19.747 1.00 68.19 70 THR A C 1
ATOM 595 O O . THR A 1 70 ? -14.481 -6.977 20.521 1.00 68.19 70 THR A O 1
ATOM 598 N N . LYS A 1 71 ? -12.280 -6.867 20.094 1.00 69.62 71 LYS A N 1
ATOM 599 C CA . LYS A 1 71 ? -11.888 -7.397 21.412 1.00 69.62 71 LYS A CA 1
ATOM 600 C C . LYS A 1 71 ? -12.322 -6.497 22.573 1.00 69.62 71 LYS A C 1
ATOM 602 O O . LYS A 1 71 ? -12.771 -7.016 23.588 1.00 69.62 71 LYS A O 1
ATOM 607 N N . LYS A 1 72 ? -12.216 -5.170 22.427 1.00 69.25 72 LYS A N 1
ATOM 608 C CA . LYS A 1 72 ? -12.681 -4.215 23.451 1.00 69.25 72 LYS A CA 1
ATOM 609 C C . LYS A 1 72 ? -14.188 -4.299 23.691 1.00 69.25 72 LYS A C 1
ATOM 611 O O . LYS A 1 72 ? -14.608 -4.251 24.841 1.00 69.25 72 LYS A O 1
ATOM 616 N N . VAL A 1 73 ? -14.982 -4.427 22.626 1.00 74.50 73 VAL A N 1
ATOM 617 C CA . VAL A 1 73 ? -16.443 -4.566 22.739 1.00 74.50 73 VAL A CA 1
ATOM 618 C C . VAL A 1 73 ? -16.800 -5.834 23.519 1.00 74.50 73 VAL A C 1
ATOM 620 O O . VAL A 1 73 ? -17.543 -5.749 24.489 1.00 74.50 73 VAL A O 1
ATOM 623 N N . ILE A 1 74 ? -16.189 -6.972 23.172 1.00 73.31 74 ILE A N 1
ATOM 624 C CA . ILE A 1 74 ? -16.435 -8.254 23.852 1.00 73.31 74 ILE A CA 1
ATOM 625 C C . ILE A 1 74 ? -16.028 -8.192 25.334 1.00 73.31 74 ILE A C 1
ATOM 627 O O . ILE A 1 74 ? -16.793 -8.618 26.191 1.00 73.31 74 ILE A O 1
ATOM 631 N N . TYR A 1 75 ? -14.858 -7.632 25.664 1.00 77.44 75 TYR A N 1
ATOM 632 C CA . TYR A 1 75 ? -14.407 -7.500 27.058 1.00 77.44 75 TYR A CA 1
ATOM 633 C C . TYR A 1 75 ? -15.379 -6.675 27.916 1.00 77.44 75 TYR A C 1
ATOM 635 O O . TYR A 1 75 ? -15.741 -7.087 29.018 1.00 77.44 75 TYR A O 1
ATOM 643 N N . ASN A 1 76 ? -15.840 -5.534 27.395 1.00 75.12 76 ASN A N 1
ATOM 644 C CA . ASN A 1 76 ? -16.769 -4.667 28.115 1.00 75.12 76 ASN A CA 1
ATOM 645 C C . ASN A 1 76 ? -18.140 -5.323 28.336 1.00 75.12 76 ASN A C 1
ATOM 647 O O . ASN A 1 76 ? -18.774 -5.030 29.340 1.00 75.12 76 ASN A O 1
ATOM 651 N N . GLU A 1 77 ? -18.607 -6.199 27.443 1.00 77.19 77 GLU A N 1
ATOM 652 C CA . GLU A 1 77 ? -19.859 -6.943 27.655 1.00 77.19 77 GLU A CA 1
ATOM 653 C C . GLU A 1 77 ? -19.739 -8.020 28.740 1.00 77.19 77 GLU A C 1
ATOM 655 O O . GLU A 1 77 ? -20.706 -8.269 29.458 1.00 77.19 77 GLU A O 1
ATOM 660 N N . GLN A 1 78 ? -18.565 -8.642 28.885 1.00 75.56 78 GLN A N 1
ATOM 661 C CA . GLN A 1 78 ? -18.325 -9.682 29.893 1.00 75.56 78 GLN A CA 1
ATOM 662 C C . GLN A 1 78 ? -18.205 -9.103 31.312 1.00 75.56 78 GLN A C 1
ATOM 664 O O . GLN A 1 78 ? -18.690 -9.713 32.256 1.00 75.56 78 GLN A O 1
ATOM 669 N N . HIS A 1 79 ? -17.611 -7.914 31.462 1.00 72.06 79 HIS A N 1
ATOM 670 C CA . HIS A 1 79 ? -17.393 -7.256 32.762 1.00 72.06 79 HIS A CA 1
ATOM 671 C C . HIS A 1 79 ? -18.511 -6.294 33.197 1.00 72.06 79 HIS A C 1
ATOM 673 O O . HIS A 1 79 ? -18.385 -5.634 34.226 1.00 72.06 79 HIS A O 1
ATOM 679 N N . LYS A 1 80 ? -19.590 -6.180 32.415 1.00 67.38 80 LYS A N 1
ATOM 680 C CA . LYS A 1 80 ? -20.778 -5.379 32.761 1.00 67.38 80 LYS A CA 1
ATOM 681 C C . LYS A 1 80 ? -21.897 -6.220 33.401 1.00 67.38 80 LYS A C 1
ATOM 683 O O . LYS A 1 80 ? -22.989 -5.693 33.599 1.00 67.38 80 LYS A O 1
ATOM 688 N N . ARG A 1 81 ? -21.646 -7.505 33.672 1.00 54.88 81 ARG A N 1
ATOM 689 C CA . ARG A 1 81 ? -22.530 -8.388 34.446 1.00 54.88 81 ARG A CA 1
ATOM 690 C C . ARG A 1 81 ? -22.014 -8.540 35.865 1.00 54.88 81 ARG A C 1
ATOM 692 O O . ARG A 1 81 ? -20.777 -8.646 36.008 1.00 54.88 81 ARG A O 1
#

pLDDT: mean 81.49, std 9.54, range [42.84, 93.19]

Sequence (81 aa):
MNGYEPLKNFKRRLPVWLIGLIVLTLIDEYVKEGYWFKPSDVLKPLTHENIIVILIIAVIIWFVRFRRNTKKVIYNEQHKR

Secondary structure (DSSP, 8-state):
-----GGGGHHHHHHHHHHHHHHHHHHHHHHHHSSS--GGGGGSTT-HHHHHHHHHHHHHHHHHHHHHHHHHHHHHHHTT-